Protein AF-A0A7S2FQW2-F1 (afdb_monomer_lite)

Structure (mmCIF, N/CA/C/O backbone):
data_AF-A0A7S2FQW2-F1
#
_entry.id   AF-A0A7S2FQW2-F1
#
loop_
_atom_site.group_PDB
_atom_site.id
_atom_site.type_symbol
_atom_site.label_atom_id
_atom_site.label_alt_id
_atom_site.label_comp_id
_atom_site.label_asym_id
_atom_site.label_entity_id
_atom_site.label_seq_id
_atom_site.pdbx_PDB_ins_code
_atom_site.Cartn_x
_atom_site.Cartn_y
_atom_site.Cartn_z
_atom_site.occupancy
_atom_site.B_iso_or_equiv
_atom_site.auth_seq_id
_atom_site.auth_comp_id
_atom_site.auth_asym_id
_atom_site.auth_atom_id
_atom_site.pdbx_PDB_model_num
ATOM 1 N N . LYS A 1 1 ? -14.326 -2.481 -6.748 1.00 52.94 1 LYS A N 1
ATOM 2 C CA . LYS A 1 1 ? -13.596 -3.156 -7.860 1.00 52.94 1 LYS A CA 1
ATOM 3 C C . LYS A 1 1 ? -12.130 -3.405 -7.504 1.00 52.94 1 LYS A C 1
ATOM 5 O O . LYS A 1 1 ? -11.692 -4.527 -7.684 1.00 52.94 1 LYS A O 1
ATOM 10 N N . TYR A 1 2 ? -11.427 -2.428 -6.926 1.00 55.69 2 TYR A N 1
ATOM 11 C CA . TYR A 1 2 ? -10.008 -2.541 -6.568 1.00 55.69 2 TYR A CA 1
ATOM 12 C C . TYR A 1 2 ? -9.697 -3.591 -5.479 1.00 55.69 2 TYR A C 1
ATOM 14 O O . TYR A 1 2 ? -8.864 -4.463 -5.699 1.00 55.69 2 TYR A O 1
ATOM 22 N N . PHE A 1 3 ? -10.450 -3.615 -4.370 1.00 62.81 3 PHE A N 1
ATOM 23 C CA . PHE A 1 3 ? -10.308 -4.644 -3.324 1.00 62.81 3 PHE A CA 1
ATOM 24 C C . PHE A 1 3 ? -10.448 -6.083 -3.860 1.00 62.81 3 PHE A C 1
ATOM 26 O O . PHE A 1 3 ? -9.707 -6.975 -3.463 1.00 62.81 3 PHE A O 1
ATOM 33 N N . LYS A 1 4 ? -11.343 -6.312 -4.836 1.00 66.44 4 LYS A N 1
ATOM 34 C CA . LYS A 1 4 ? -11.506 -7.627 -5.485 1.00 66.44 4 LYS A CA 1
ATOM 35 C C . LYS A 1 4 ? -10.278 -8.040 -6.302 1.00 66.44 4 LYS A C 1
ATOM 37 O O . LYS A 1 4 ? -10.052 -9.234 -6.459 1.00 66.44 4 LYS A O 1
ATOM 42 N N . SER A 1 5 ? -9.519 -7.089 -6.843 1.00 68.69 5 SER A N 1
ATOM 43 C CA . SER A 1 5 ? -8.269 -7.374 -7.555 1.00 68.69 5 SER A CA 1
ATOM 44 C C . SER A 1 5 ? -7.146 -7.695 -6.569 1.00 68.69 5 SER A C 1
ATOM 46 O O . SER A 1 5 ? -6.483 -8.715 -6.723 1.00 68.69 5 SER A O 1
ATOM 48 N N . MET A 1 6 ? -7.006 -6.892 -5.509 1.00 68.50 6 MET A N 1
ATOM 49 C CA . MET A 1 6 ? -6.007 -7.111 -4.458 1.00 68.50 6 MET A CA 1
ATOM 50 C C . MET A 1 6 ? -6.237 -8.434 -3.714 1.00 68.50 6 MET A C 1
ATOM 52 O O . MET A 1 6 ? -5.309 -9.214 -3.532 1.00 68.50 6 MET A O 1
ATOM 56 N N . SER A 1 7 ? -7.483 -8.746 -3.341 1.00 69.31 7 SER A N 1
ATOM 57 C CA . SER A 1 7 ? -7.790 -9.991 -2.627 1.00 69.31 7 SER A CA 1
ATOM 58 C C . SER A 1 7 ? -7.561 -11.232 -3.485 1.00 69.31 7 SER A C 1
ATOM 60 O O . SER A 1 7 ? -7.130 -12.260 -2.968 1.00 69.31 7 SER A O 1
ATOM 62 N N . LYS A 1 8 ? -7.799 -11.144 -4.800 1.00 75.00 8 LYS A N 1
ATOM 63 C CA . LYS A 1 8 ? -7.443 -12.212 -5.741 1.00 75.00 8 LYS A CA 1
ATOM 64 C C . LYS A 1 8 ? -5.935 -12.416 -5.800 1.00 75.00 8 LYS A C 1
ATOM 66 O O . LYS A 1 8 ? -5.503 -13.559 -5.742 1.00 75.00 8 LYS A O 1
ATOM 71 N N . LEU A 1 9 ? -5.164 -11.334 -5.882 1.00 71.94 9 LEU A N 1
ATOM 72 C CA . LEU A 1 9 ? -3.706 -11.391 -5.949 1.00 71.94 9 LEU A CA 1
ATOM 73 C C . LEU A 1 9 ? -3.126 -12.007 -4.671 1.00 71.94 9 LEU A C 1
ATOM 75 O O . LEU A 1 9 ? -2.397 -12.985 -4.744 1.00 71.94 9 LEU A O 1
ATOM 79 N N . LEU A 1 10 ? -3.543 -11.535 -3.498 1.00 73.12 10 LEU A N 1
ATOM 80 C CA . LEU A 1 10 ? -3.093 -12.082 -2.214 1.00 73.12 10 LEU A CA 1
ATOM 81 C C . LEU A 1 10 ? -3.467 -13.567 -2.040 1.00 73.12 10 LEU A C 1
ATOM 83 O O . LEU A 1 10 ? -2.677 -14.340 -1.505 1.00 73.12 10 LEU A O 1
ATOM 87 N N . ARG A 1 11 ? -4.625 -14.003 -2.561 1.00 75.50 11 ARG A N 1
ATOM 88 C CA . ARG A 1 11 ? -5.008 -15.427 -2.569 1.00 75.50 11 ARG A CA 1
ATOM 89 C C . ARG A 1 11 ? -4.085 -16.300 -3.419 1.00 75.50 11 ARG A C 1
ATOM 91 O O . ARG A 1 11 ? -3.903 -17.458 -3.060 1.00 75.50 11 ARG A O 1
ATOM 98 N N . VAL A 1 12 ? -3.512 -15.777 -4.508 1.00 74.00 12 VAL A N 1
ATOM 99 C CA . VAL A 1 12 ? -2.508 -16.511 -5.307 1.00 74.00 12 VAL A CA 1
ATOM 100 C C . VAL A 1 12 ? -1.286 -16.844 -4.450 1.00 74.00 12 VAL A C 1
ATOM 102 O O . VAL A 1 12 ? -0.733 -17.929 -4.575 1.00 74.00 12 VAL A O 1
ATOM 105 N N . PHE A 1 13 ? -0.933 -15.965 -3.512 1.00 67.75 13 PHE A N 1
ATOM 106 C CA . PHE A 1 13 ? 0.168 -16.164 -2.567 1.00 67.75 13 PHE A CA 1
ATOM 107 C C . PHE A 1 13 ? -0.233 -16.935 -1.295 1.00 67.75 13 PHE A C 1
ATOM 109 O O . PHE A 1 13 ? 0.489 -16.906 -0.304 1.00 67.75 13 PHE A O 1
ATOM 116 N N . GLY A 1 14 ? -1.396 -17.598 -1.280 1.00 68.31 14 GLY A N 1
ATOM 117 C CA . GLY A 1 14 ? -1.876 -18.358 -0.118 1.00 68.31 14 GLY A CA 1
ATOM 118 C C . GLY A 1 14 ? -2.359 -17.495 1.054 1.00 68.31 14 GLY A C 1
ATOM 119 O O . GLY A 1 14 ? -2.752 -18.024 2.093 1.00 68.31 14 GLY A O 1
ATOM 120 N N . ILE A 1 15 ? -2.392 -16.167 0.903 1.00 73.00 15 ILE A N 1
ATOM 121 C CA . ILE A 1 15 ? -2.826 -15.259 1.964 1.00 73.00 15 ILE A CA 1
ATOM 122 C C . ILE A 1 15 ? -4.353 -15.242 2.018 1.00 73.00 15 ILE A C 1
ATOM 124 O O . ILE A 1 15 ? -5.052 -14.860 1.070 1.00 73.00 15 ILE A O 1
ATOM 128 N N . ARG A 1 16 ? -4.898 -15.624 3.176 1.00 67.31 16 ARG A N 1
ATOM 129 C CA . ARG A 1 16 ? -6.334 -15.544 3.437 1.00 67.31 16 ARG A CA 1
ATOM 130 C C . ARG A 1 16 ? -6.732 -14.104 3.748 1.00 67.31 16 ARG A C 1
ATOM 132 O O . ARG A 1 16 ? -6.597 -13.640 4.873 1.00 67.31 16 ARG A O 1
ATOM 139 N N . VAL A 1 17 ? -7.287 -13.422 2.752 1.00 69.50 17 VAL A N 1
ATOM 140 C CA . VAL A 1 17 ? -7.869 -12.086 2.931 1.00 69.50 17 VAL A CA 1
ATOM 141 C C . VAL A 1 17 ? -9.298 -12.207 3.447 1.00 69.50 17 VAL A C 1
ATOM 143 O O . VAL A 1 17 ? -10.152 -12.823 2.800 1.00 69.50 17 VAL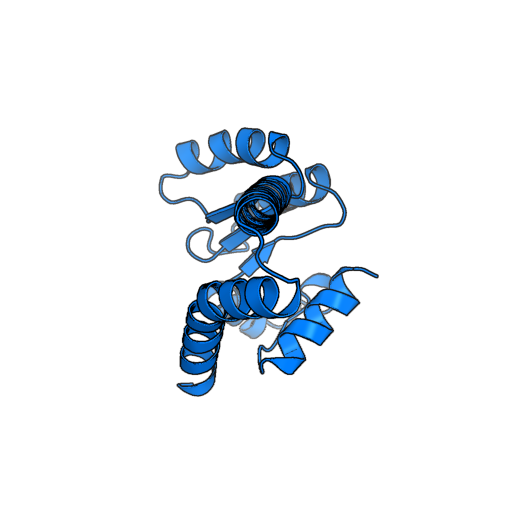 A O 1
ATOM 146 N N . LEU A 1 18 ? -9.549 -11.603 4.605 1.00 67.50 18 LEU A N 1
ATOM 147 C CA . LEU A 1 18 ? -10.878 -11.431 5.176 1.00 67.50 18 LEU A CA 1
ATOM 148 C C . LEU A 1 18 ? -11.342 -10.007 4.879 1.00 67.50 18 LEU A C 1
ATOM 150 O O . LEU A 1 18 ? -10.708 -9.043 5.296 1.00 67.50 18 LEU A O 1
ATOM 154 N N . ASP A 1 19 ? -12.434 -9.887 4.129 1.00 68.69 19 ASP A N 1
ATOM 155 C CA . ASP A 1 19 ? -13.081 -8.600 3.904 1.00 68.69 19 ASP A CA 1
ATOM 156 C C . ASP A 1 19 ? -13.961 -8.279 5.103 1.00 68.69 19 ASP A C 1
ATOM 158 O O . ASP A 1 19 ? -15.004 -8.906 5.285 1.00 68.69 19 ASP A O 1
ATOM 162 N N . VAL A 1 20 ? -13.532 -7.321 5.918 1.00 64.62 20 VAL A N 1
ATOM 163 C CA . VAL A 1 20 ? -14.258 -6.930 7.126 1.00 64.62 20 VAL A CA 1
ATOM 164 C C . VAL A 1 20 ? -15.662 -6.424 6.779 1.00 64.62 20 VAL A C 1
ATOM 166 O O . VAL A 1 20 ? -16.576 -6.674 7.549 1.00 64.62 20 VAL A O 1
ATOM 169 N N . GLU A 1 21 ? -15.889 -5.816 5.608 1.00 63.66 21 GLU A N 1
ATOM 170 C CA . GLU A 1 21 ? -17.230 -5.366 5.194 1.00 63.66 21 GLU A CA 1
ATOM 171 C C . GLU A 1 21 ? -18.178 -6.530 4.853 1.00 63.66 21 GLU A C 1
ATOM 173 O O . GLU A 1 21 ? -19.396 -6.360 4.883 1.00 63.66 21 GLU A O 1
ATOM 178 N N . ALA A 1 22 ? -17.635 -7.714 4.551 1.00 55.91 22 ALA A N 1
ATOM 179 C CA . ALA A 1 22 ? -18.397 -8.898 4.153 1.00 55.91 22 ALA A CA 1
ATOM 180 C C . ALA A 1 22 ? -18.552 -9.949 5.269 1.00 55.91 22 ALA A C 1
ATOM 182 O O . ALA A 1 22 ? -19.194 -10.978 5.043 1.00 55.91 22 ALA A O 1
ATOM 183 N N . VAL A 1 23 ? -17.951 -9.743 6.447 1.00 55.59 23 VAL A N 1
ATOM 184 C CA . VAL A 1 23 ? -18.089 -10.669 7.583 1.00 55.59 23 VAL A CA 1
ATOM 185 C C . VAL A 1 23 ? -19.264 -10.242 8.460 1.00 55.59 23 VAL A C 1
ATOM 187 O O . VAL A 1 23 ? -19.272 -9.144 9.004 1.00 55.59 23 VAL A O 1
ATOM 190 N N . ASP A 1 24 ? -20.238 -11.135 8.661 1.00 48.47 24 ASP A N 1
ATOM 191 C CA . ASP A 1 24 ? -21.304 -10.941 9.649 1.00 48.47 24 ASP A CA 1
ATOM 192 C C . ASP A 1 24 ? -20.714 -10.846 11.069 1.00 48.47 24 ASP A C 1
ATOM 194 O O . ASP A 1 24 ? -20.321 -11.841 11.683 1.00 48.47 24 ASP A O 1
ATOM 198 N N . PHE A 1 25 ? -20.693 -9.627 11.610 1.00 47.91 25 PHE A N 1
ATOM 199 C CA . PHE A 1 25 ? -20.092 -9.235 12.894 1.00 47.91 25 PHE A CA 1
ATOM 200 C C . PHE A 1 25 ? -20.760 -9.822 14.151 1.00 47.91 25 PHE A C 1
ATOM 202 O O . PHE A 1 25 ? -20.389 -9.479 15.269 1.00 47.91 25 PHE A O 1
ATOM 209 N N . ARG A 1 26 ? -21.757 -10.700 14.003 1.00 46.00 26 ARG A N 1
ATOM 210 C CA . ARG A 1 26 ? -22.545 -11.248 15.123 1.00 46.00 26 ARG A CA 1
ATOM 211 C C . ARG A 1 26 ? -21.889 -12.426 15.852 1.00 46.00 26 ARG A C 1
ATOM 213 O O . ARG A 1 26 ? -22.497 -12.977 16.761 1.00 46.00 26 ARG A O 1
ATOM 220 N N . LYS A 1 27 ? -20.682 -12.849 15.465 1.00 45.59 27 LYS A N 1
ATOM 221 C CA . LYS A 1 27 ? -19.951 -13.920 16.161 1.00 45.59 27 LYS A CA 1
ATOM 222 C C . LYS A 1 27 ? -18.835 -13.313 17.007 1.00 45.59 27 LYS A C 1
ATOM 224 O O . LYS A 1 27 ? -17.858 -12.825 16.455 1.00 45.59 27 LYS A O 1
ATOM 229 N N . GLU A 1 28 ? -18.951 -13.404 18.328 1.00 40.12 28 GLU A N 1
ATOM 230 C CA . GLU A 1 28 ? -17.946 -12.941 19.306 1.00 40.12 28 GLU A CA 1
ATOM 231 C C . GLU A 1 28 ? -16.541 -13.522 19.033 1.00 40.12 28 GLU A C 1
ATOM 233 O O . GLU A 1 28 ? -15.540 -12.821 19.156 1.00 40.12 28 GLU A O 1
ATOM 238 N N . ALA A 1 29 ? -16.457 -14.746 18.496 1.00 44.09 29 ALA A N 1
ATOM 239 C CA . ALA A 1 29 ? -15.204 -15.368 18.051 1.00 44.09 29 ALA A CA 1
ATOM 240 C C . ALA A 1 29 ? -14.504 -14.636 16.879 1.00 44.09 29 ALA A C 1
ATOM 242 O O . ALA A 1 29 ? -13.294 -14.783 16.687 1.00 44.09 29 ALA A O 1
ATOM 243 N N . ALA A 1 30 ? -15.236 -13.849 16.080 1.00 49.22 30 ALA A N 1
ATOM 244 C CA . ALA A 1 30 ? -14.673 -13.066 14.979 1.00 49.22 30 ALA A CA 1
ATOM 245 C C . ALA A 1 30 ? -13.944 -11.806 15.477 1.00 49.22 30 ALA A C 1
ATOM 247 O O . ALA A 1 30 ? -12.946 -11.423 14.868 1.00 49.22 30 ALA A O 1
ATOM 248 N N . LEU A 1 31 ? -14.379 -11.212 16.597 1.00 47.56 31 LEU A N 1
ATOM 249 C CA . LEU A 1 31 ? -13.714 -10.057 17.216 1.00 47.56 31 LEU A CA 1
ATOM 250 C C . LEU A 1 31 ? -12.372 -10.439 17.861 1.00 47.56 31 LEU A C 1
ATOM 252 O O . LEU A 1 31 ? -11.373 -9.746 17.667 1.00 47.56 31 LEU A O 1
ATOM 256 N N . GLU A 1 32 ? -12.313 -11.571 18.566 1.00 47.84 32 GLU A N 1
ATOM 257 C CA . GLU A 1 32 ? -11.051 -12.071 19.140 1.00 47.84 32 GLU A CA 1
ATOM 258 C C . GLU A 1 32 ? -10.052 -12.501 18.055 1.00 47.84 32 GLU A C 1
ATOM 260 O O . GLU A 1 32 ? -8.839 -12.321 18.192 1.00 47.84 32 GLU A O 1
ATOM 265 N N . SER A 1 33 ? -10.566 -13.040 16.945 1.00 52.19 33 SER A N 1
ATOM 266 C CA . SER A 1 33 ? -9.758 -13.384 15.773 1.00 52.19 33 SER A CA 1
ATOM 267 C C . SER A 1 33 ? -9.245 -12.136 15.051 1.00 52.19 33 SER A C 1
ATOM 269 O O . SER A 1 33 ? -8.107 -12.143 14.586 1.00 52.19 33 SER A O 1
ATOM 271 N N . GLN A 1 34 ? -10.040 -11.059 14.991 1.00 52.94 34 GLN A N 1
ATOM 272 C CA . GLN A 1 34 ? -9.619 -9.774 14.427 1.00 52.94 34 GLN A CA 1
ATOM 273 C C . GLN A 1 34 ? -8.421 -9.217 15.195 1.00 52.94 34 GLN A C 1
ATOM 275 O O . GLN A 1 34 ? -7.369 -9.049 14.597 1.00 52.94 34 GLN A O 1
ATOM 280 N N . GLN A 1 35 ? -8.489 -9.070 16.522 1.00 56.09 35 GLN A N 1
ATOM 281 C CA . GLN A 1 35 ? -7.382 -8.508 17.321 1.00 56.09 35 GLN A CA 1
ATOM 282 C C . GLN A 1 35 ? -6.043 -9.268 17.208 1.00 56.09 35 GLN A C 1
ATOM 284 O O . GLN A 1 35 ? -4.974 -8.725 17.508 1.00 56.09 35 GLN A O 1
ATOM 289 N N . ARG A 1 36 ? -6.066 -10.535 16.781 1.00 63.22 36 ARG A N 1
ATOM 290 C CA . ARG A 1 36 ? -4.857 -11.355 16.621 1.00 63.22 36 ARG A CA 1
ATOM 291 C C . ARG A 1 36 ? -4.232 -11.273 15.230 1.00 63.22 36 ARG A C 1
ATOM 293 O O . ARG A 1 36 ? -3.056 -11.620 15.105 1.00 63.22 36 ARG A O 1
ATOM 300 N N . LEU A 1 37 ? -4.972 -10.837 14.214 1.00 68.94 37 LEU A N 1
ATOM 301 C CA . LEU A 1 37 ? -4.505 -10.825 12.830 1.00 68.94 37 LEU A CA 1
ATOM 302 C C . LEU A 1 37 ? -3.882 -9.473 12.443 1.00 68.94 37 LEU A C 1
ATOM 304 O O . LEU A 1 37 ? -4.269 -8.437 12.985 1.00 68.94 37 LEU A O 1
ATOM 308 N N . PRO A 1 38 ? -2.914 -9.460 11.507 1.00 75.25 38 PRO A N 1
ATOM 309 C CA . PRO A 1 38 ? -2.465 -8.224 10.881 1.00 75.25 38 PRO A CA 1
ATOM 310 C C . PRO A 1 38 ? -3.620 -7.586 10.103 1.00 75.25 38 PRO A C 1
ATOM 312 O O . PRO A 1 38 ? -4.318 -8.276 9.355 1.00 75.25 38 PRO A O 1
ATOM 315 N N . HIS A 1 39 ? -3.808 -6.279 10.257 1.00 79.44 39 HIS A N 1
ATOM 316 C CA . HIS A 1 39 ? -4.852 -5.524 9.570 1.00 79.44 39 HIS A CA 1
ATOM 317 C C . HIS A 1 39 ? -4.245 -4.661 8.477 1.00 79.44 39 HIS A C 1
ATOM 319 O O . HIS A 1 39 ? -3.286 -3.938 8.722 1.00 79.44 39 HIS A O 1
ATOM 325 N N . LEU A 1 40 ? -4.848 -4.689 7.292 1.00 83.25 40 LEU A N 1
ATOM 326 C CA . LEU A 1 40 ? -4.556 -3.741 6.225 1.00 83.25 40 LEU A CA 1
ATOM 327 C C . LEU A 1 40 ? -5.764 -2.823 6.042 1.00 83.25 40 LEU A C 1
ATOM 329 O O . LEU A 1 40 ? -6.850 -3.294 5.705 1.00 83.25 40 LEU A O 1
ATOM 333 N N . VAL A 1 41 ? -5.575 -1.522 6.249 1.00 84.38 41 VAL A N 1
ATOM 334 C CA . VAL A 1 41 ? -6.601 -0.505 5.997 1.00 84.38 41 VAL A CA 1
ATOM 335 C C . VAL A 1 41 ? -6.295 0.160 4.664 1.00 84.38 41 VAL A C 1
ATOM 337 O O . VAL A 1 41 ? -5.278 0.836 4.513 1.00 84.38 41 VAL A O 1
ATOM 340 N N . TYR A 1 42 ? -7.176 -0.051 3.688 1.00 85.75 42 TYR A N 1
ATOM 341 C CA . TYR A 1 42 ? -7.035 0.521 2.356 1.00 85.75 42 TYR A CA 1
ATOM 342 C C . TYR A 1 42 ? -8.397 0.725 1.690 1.00 85.75 42 TYR A C 1
ATOM 344 O O . TYR A 1 42 ? -9.140 -0.233 1.464 1.00 85.75 42 TYR A O 1
ATOM 352 N N . HIS A 1 43 ? -8.704 1.975 1.358 1.00 83.75 43 HIS A N 1
ATOM 353 C CA . HIS A 1 43 ? -9.931 2.390 0.686 1.00 83.75 43 HIS A CA 1
ATOM 354 C C . HIS A 1 43 ? -9.642 3.053 -0.661 1.00 83.75 43 HIS A C 1
ATOM 356 O O . HIS A 1 43 ? -8.502 3.145 -1.106 1.00 83.75 43 HIS A O 1
ATOM 362 N N . ARG A 1 44 ? -10.707 3.472 -1.356 1.00 80.94 44 ARG A N 1
ATOM 363 C CA . ARG A 1 44 ? -10.611 3.998 -2.721 1.00 80.94 44 ARG A CA 1
ATOM 364 C C . ARG A 1 44 ? -9.840 5.312 -2.782 1.00 80.94 44 ARG A C 1
ATOM 366 O O . ARG A 1 44 ? -9.261 5.618 -3.820 1.00 80.94 44 ARG A O 1
ATOM 373 N N . THR A 1 45 ? -9.912 6.113 -1.727 1.00 86.06 45 THR A N 1
ATOM 374 C CA . THR A 1 45 ? -9.229 7.400 -1.652 1.00 86.06 45 THR A CA 1
ATOM 375 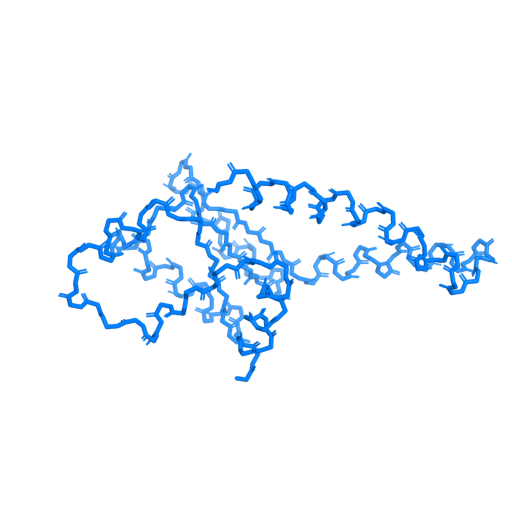C C . THR A 1 45 ? -8.423 7.490 -0.367 1.00 86.06 45 THR A C 1
ATOM 377 O O . THR A 1 45 ? -8.800 6.917 0.655 1.00 86.06 45 THR A O 1
ATOM 380 N N . THR A 1 46 ? -7.340 8.265 -0.403 1.00 86.94 46 THR A N 1
ATOM 381 C CA . THR A 1 46 ? -6.531 8.564 0.784 1.00 86.94 46 THR A CA 1
ATOM 382 C C . THR A 1 46 ? -7.391 9.099 1.931 1.00 86.94 46 THR A C 1
ATOM 384 O O . THR A 1 46 ? -7.276 8.613 3.051 1.00 86.94 46 THR A O 1
ATOM 387 N N . ALA A 1 47 ? -8.317 10.022 1.647 1.00 87.81 47 ALA A N 1
ATOM 388 C CA . ALA A 1 47 ? -9.212 10.591 2.654 1.00 87.81 47 ALA A CA 1
ATOM 389 C C . ALA A 1 47 ? -10.130 9.537 3.300 1.00 87.81 47 ALA A C 1
ATOM 391 O O . ALA A 1 47 ? -10.300 9.529 4.517 1.00 87.81 47 ALA A O 1
ATOM 392 N N . GLU A 1 48 ? -10.699 8.618 2.511 1.00 86.44 48 GLU A N 1
ATOM 393 C CA . GLU A 1 48 ? -11.494 7.504 3.046 1.00 86.44 48 GLU A CA 1
ATOM 394 C C . GLU A 1 48 ? -10.654 6.590 3.940 1.00 86.44 48 GLU A C 1
ATOM 396 O O . GLU A 1 48 ? -11.103 6.221 5.025 1.00 86.44 48 GLU A O 1
ATOM 401 N N . THR A 1 49 ? -9.430 6.254 3.519 1.00 87.62 49 THR A N 1
ATOM 402 C CA . THR A 1 49 ? -8.519 5.413 4.307 1.00 87.62 49 THR A CA 1
ATOM 403 C C . THR A 1 49 ? -8.196 6.055 5.654 1.00 87.62 49 THR A C 1
ATOM 405 O O . THR A 1 49 ? -8.306 5.402 6.694 1.00 87.62 49 THR A O 1
ATOM 408 N N . VAL A 1 50 ? -7.839 7.341 5.643 1.00 88.31 50 VAL A N 1
ATOM 409 C CA . VAL A 1 50 ? -7.510 8.112 6.847 1.00 88.31 50 VAL A CA 1
ATOM 410 C C . VAL A 1 50 ? -8.713 8.164 7.790 1.00 88.31 50 VAL A C 1
ATOM 412 O O . VAL A 1 50 ? -8.611 7.765 8.951 1.00 88.31 50 VAL A O 1
ATOM 415 N N . ASN A 1 51 ? -9.889 8.546 7.284 1.00 87.69 51 ASN A N 1
ATOM 416 C CA . ASN A 1 51 ? -11.122 8.600 8.075 1.00 87.69 51 ASN A CA 1
ATOM 417 C C . ASN A 1 51 ? -11.508 7.235 8.657 1.00 87.69 51 ASN A C 1
ATOM 419 O O . ASN A 1 51 ? -11.977 7.143 9.800 1.00 87.69 51 ASN A O 1
ATOM 423 N N . ARG A 1 52 ? -11.296 6.153 7.898 1.00 86.25 52 ARG A N 1
ATOM 424 C CA . ARG A 1 52 ? -11.562 4.803 8.391 1.00 86.25 52 ARG A CA 1
ATOM 425 C C . ARG A 1 52 ? -10.659 4.469 9.565 1.00 86.25 52 ARG A C 1
ATOM 427 O O . ARG A 1 52 ? -11.157 3.974 10.574 1.00 86.25 52 ARG A O 1
ATOM 434 N N . LEU A 1 53 ? -9.366 4.757 9.454 1.00 86.62 53 LEU A N 1
ATOM 435 C CA . LEU A 1 53 ? -8.425 4.510 10.536 1.00 86.62 53 LEU A CA 1
ATOM 436 C C . LEU A 1 53 ? -8.787 5.305 11.795 1.00 86.62 53 LEU A C 1
ATOM 438 O O . LEU A 1 53 ? -8.804 4.726 12.880 1.00 86.62 53 LEU A O 1
ATOM 442 N N . TYR A 1 54 ? -9.144 6.587 11.661 1.00 85.62 54 TYR A N 1
ATOM 443 C CA . TYR A 1 54 ? -9.650 7.393 12.780 1.00 85.62 54 TYR A CA 1
ATOM 444 C C . TYR A 1 54 ? -10.834 6.717 13.474 1.00 85.62 54 TYR A C 1
ATOM 446 O O . TYR A 1 54 ? -10.835 6.562 14.694 1.00 85.62 54 TYR A O 1
ATOM 454 N N . THR A 1 55 ? -11.812 6.259 12.694 1.00 84.31 55 THR A N 1
ATOM 455 C CA . THR A 1 55 ? -13.001 5.576 13.220 1.00 84.31 55 THR A CA 1
ATOM 456 C C . THR A 1 55 ? -12.638 4.282 13.954 1.00 84.31 55 THR A C 1
ATOM 458 O O . THR A 1 55 ? -13.130 4.032 15.053 1.00 84.31 55 THR A O 1
ATOM 461 N N . LEU A 1 56 ? -11.757 3.464 13.370 1.00 80.88 56 LEU A N 1
ATOM 462 C CA . LEU A 1 56 ? -11.326 2.187 13.947 1.00 80.88 56 LEU A CA 1
ATOM 463 C C . LEU A 1 56 ? -10.506 2.371 15.231 1.00 80.88 56 LEU A C 1
ATOM 465 O O . LEU A 1 56 ? -10.678 1.605 16.180 1.00 80.88 56 LEU A O 1
ATOM 469 N N . SER A 1 57 ? -9.658 3.402 15.265 1.00 80.75 57 SER A N 1
ATOM 470 C CA . SER A 1 57 ? -8.868 3.788 16.435 1.00 80.75 57 SER A CA 1
ATOM 471 C C . SER A 1 57 ? -9.768 4.231 17.594 1.00 80.75 57 SER A C 1
ATOM 473 O O . SER A 1 57 ? -9.684 3.679 18.691 1.00 80.75 57 SER A O 1
ATOM 475 N N . GLN A 1 58 ? -10.711 5.146 17.334 1.00 80.50 58 GLN A N 1
ATOM 476 C CA . GLN A 1 58 ? -11.673 5.638 18.332 1.00 80.50 58 GLN A CA 1
ATOM 477 C C . GLN A 1 58 ? -12.551 4.512 18.895 1.00 80.50 58 GLN A C 1
ATOM 479 O O . GLN A 1 58 ? -12.783 4.439 20.101 1.00 80.50 58 GLN A O 1
ATOM 484 N N . ALA A 1 59 ? -13.003 3.598 18.032 1.00 77.56 59 ALA A N 1
ATOM 485 C CA . ALA A 1 59 ? -13.820 2.455 18.430 1.00 77.56 59 ALA A CA 1
ATOM 486 C C . ALA A 1 59 ? -13.031 1.346 19.152 1.00 77.56 59 ALA A C 1
ATOM 488 O O . ALA A 1 59 ? -13.642 0.380 19.605 1.00 77.56 59 ALA A O 1
ATOM 489 N N . LYS A 1 60 ? -11.691 1.441 19.232 1.00 73.31 60 LYS A N 1
ATOM 490 C CA . LYS A 1 60 ? -10.790 0.381 19.733 1.00 73.31 60 LYS A CA 1
ATOM 491 C C . LYS A 1 60 ? -11.068 -0.992 19.102 1.00 73.31 60 LYS A C 1
ATOM 493 O O . LYS A 1 60 ? -10.890 -2.032 19.733 1.00 73.31 60 LYS A O 1
ATOM 498 N N . ALA A 1 61 ? -11.521 -0.988 17.849 1.00 70.38 61 ALA A N 1
ATOM 499 C CA . ALA A 1 61 ? -11.944 -2.194 17.141 1.00 70.38 61 ALA A CA 1
ATOM 500 C C . ALA A 1 61 ? -10.757 -2.995 16.581 1.00 70.38 61 ALA A C 1
ATOM 502 O O . ALA A 1 61 ? -10.904 -4.172 16.265 1.00 70.38 61 ALA A O 1
ATOM 503 N N . VAL A 1 62 ? -9.586 -2.362 16.455 1.00 74.56 62 VAL A N 1
ATOM 504 C CA . VAL A 1 62 ? -8.371 -2.957 15.885 1.00 74.56 62 VAL A CA 1
ATOM 505 C C . VAL A 1 62 ? -7.161 -2.691 16.776 1.00 74.56 62 VAL A C 1
ATOM 507 O O . VAL A 1 62 ? -7.063 -1.649 17.425 1.00 74.56 62 VAL A O 1
ATOM 510 N N . ASP A 1 63 ? -6.219 -3.631 16.776 1.00 76.62 63 ASP A N 1
ATOM 511 C CA . ASP A 1 63 ? -4.899 -3.434 17.372 1.00 76.62 63 ASP A CA 1
ATOM 512 C C . ASP A 1 63 ? -4.041 -2.587 16.421 1.00 76.62 63 ASP A C 1
ATOM 514 O O . ASP A 1 63 ? -3.601 -3.055 15.364 1.00 76.62 63 ASP A O 1
ATOM 518 N N . LEU A 1 64 ? -3.808 -1.325 16.790 1.00 79.25 64 LEU A N 1
ATOM 519 C CA . LEU A 1 64 ? -3.031 -0.385 15.979 1.00 79.25 64 LEU A CA 1
ATOM 520 C C . LEU A 1 64 ? -1.593 -0.860 15.762 1.00 79.25 64 LEU A C 1
ATOM 522 O O . LEU A 1 64 ? -1.036 -0.600 14.705 1.00 79.25 64 LEU A O 1
ATOM 526 N N . THR A 1 65 ? -1.006 -1.615 16.695 1.00 81.12 65 THR A N 1
ATOM 527 C CA . THR A 1 65 ? 0.379 -2.104 16.560 1.00 81.12 65 THR A CA 1
ATOM 528 C C . THR A 1 65 ? 0.537 -3.167 15.473 1.00 81.12 65 THR A C 1
ATOM 530 O O . THR A 1 65 ? 1.642 -3.422 15.005 1.00 81.12 65 THR A O 1
ATOM 533 N N . LYS A 1 66 ? -0.577 -3.769 15.049 1.00 78.56 66 LYS A N 1
ATOM 534 C CA . LYS A 1 66 ? -0.652 -4.772 13.980 1.00 78.56 66 LYS A CA 1
ATOM 535 C C . LYS A 1 66 ? -1.416 -4.256 12.769 1.00 78.56 66 LYS A C 1
ATOM 537 O O . LYS A 1 66 ? -1.899 -5.048 11.962 1.00 78.56 66 LYS A O 1
ATOM 542 N N . THR A 1 67 ? -1.588 -2.944 12.675 1.00 82.75 67 THR A N 1
ATOM 543 C CA . THR A 1 67 ? -2.299 -2.313 11.574 1.00 82.75 67 THR A CA 1
ATOM 544 C C . THR A 1 67 ? -1.292 -1.681 10.625 1.00 82.75 67 THR A C 1
ATOM 546 O O . THR A 1 67 ? -0.394 -0.962 11.048 1.00 82.75 67 THR A O 1
ATOM 549 N N . CYS A 1 68 ? -1.461 -1.952 9.339 1.00 86.56 68 CYS A N 1
ATOM 550 C CA . CYS A 1 68 ? -0.788 -1.292 8.238 1.00 86.56 68 CYS A CA 1
ATOM 551 C C . CYS A 1 68 ? -1.834 -0.504 7.445 1.00 86.56 68 CYS A C 1
ATOM 553 O O . CYS A 1 68 ? -2.946 -0.980 7.201 1.00 86.56 68 CYS A O 1
ATOM 555 N N . VAL A 1 69 ? -1.494 0.715 7.059 1.00 87.56 69 VAL A N 1
ATOM 556 C CA . VAL A 1 69 ? -2.385 1.649 6.382 1.00 87.56 69 VAL A CA 1
ATOM 557 C C . VAL A 1 69 ? -1.760 2.015 5.054 1.00 87.56 69 VAL A C 1
ATOM 559 O O . VAL A 1 69 ? -0.659 2.555 5.005 1.00 87.56 69 VAL A O 1
ATOM 562 N N . LEU A 1 70 ? -2.467 1.718 3.971 1.00 88.38 70 LEU A N 1
ATOM 563 C CA . LEU A 1 70 ? -2.004 2.021 2.626 1.00 88.38 70 LEU A CA 1
ATOM 564 C C . LEU A 1 70 ? -2.664 3.317 2.153 1.00 88.38 70 LEU A C 1
ATOM 566 O O . LEU A 1 70 ? -3.887 3.421 2.106 1.00 88.38 70 LEU A O 1
ATOM 570 N N . VAL A 1 71 ? -1.869 4.319 1.805 1.00 89.31 71 VAL A N 1
ATOM 571 C CA . VAL A 1 71 ? -2.352 5.600 1.278 1.00 89.31 71 VAL A CA 1
ATOM 572 C C . VAL A 1 71 ? -1.773 5.848 -0.102 1.00 89.31 71 VAL A C 1
ATOM 574 O O . VAL A 1 71 ? -0.636 5.477 -0.385 1.00 89.31 71 VAL A O 1
ATOM 577 N N . ASP A 1 72 ? -2.550 6.494 -0.968 1.00 87.75 72 ASP A N 1
ATOM 578 C CA . ASP A 1 72 ? -2.114 6.737 -2.344 1.00 87.75 72 ASP A CA 1
ATOM 579 C C . ASP A 1 72 ? -1.340 8.045 -2.516 1.00 87.75 72 ASP A C 1
ATOM 581 O O . ASP A 1 72 ? -0.680 8.250 -3.529 1.00 87.75 72 ASP A O 1
ATOM 585 N N . GLN A 1 73 ? -1.416 8.945 -1.534 1.00 89.62 73 GLN A N 1
ATOM 586 C CA . GLN A 1 73 ? -0.838 10.284 -1.615 1.00 89.62 73 GLN A CA 1
ATOM 587 C C . GLN A 1 73 ? -0.039 10.613 -0.360 1.00 89.62 73 GLN A C 1
ATOM 589 O O . GLN A 1 73 ? -0.429 10.229 0.745 1.00 89.62 73 GLN A O 1
ATOM 594 N N . GLU A 1 74 ? 1.016 11.408 -0.534 1.00 89.00 74 GLU A N 1
ATOM 595 C CA . GLU A 1 74 ? 1.877 11.885 0.552 1.00 89.00 74 GLU A CA 1
ATOM 596 C C . GLU A 1 74 ? 1.094 12.667 1.616 1.00 89.00 74 GLU A C 1
ATOM 598 O O . GLU A 1 74 ? 1.356 12.511 2.806 1.00 89.00 74 GLU A O 1
ATOM 603 N N . GLN A 1 75 ? 0.054 13.411 1.216 1.00 87.62 75 GLN A N 1
ATOM 604 C CA . GLN A 1 75 ? -0.845 14.096 2.151 1.00 87.62 75 GLN A CA 1
ATOM 605 C C . GLN A 1 75 ? -1.405 13.145 3.221 1.00 87.62 75 GLN A C 1
ATOM 607 O O . GLN A 1 75 ? -1.439 13.494 4.395 1.00 87.62 75 GLN A O 1
ATOM 612 N N . GLY A 1 76 ? -1.751 11.909 2.845 1.00 85.31 76 GLY A N 1
ATOM 613 C CA . GLY A 1 76 ? -2.240 10.913 3.799 1.00 85.31 76 GLY A CA 1
ATOM 614 C C . GLY A 1 76 ? -1.194 10.498 4.827 1.00 85.31 76 GLY A C 1
ATOM 615 O O . GLY A 1 76 ? -1.542 10.197 5.961 1.00 85.31 76 GLY A O 1
ATOM 616 N N . VAL A 1 77 ? 0.091 10.508 4.464 1.00 86.94 77 VAL A N 1
ATOM 617 C CA . VAL A 1 77 ? 1.182 10.246 5.411 1.00 86.94 77 VAL A CA 1
ATOM 618 C C . VAL A 1 77 ? 1.266 11.373 6.434 1.00 86.94 77 VAL A C 1
ATOM 620 O O . VAL A 1 77 ? 1.375 11.100 7.627 1.00 86.94 77 VAL A O 1
ATOM 623 N N . PHE A 1 78 ? 1.170 12.629 5.987 1.00 88.19 78 PHE A N 1
ATOM 624 C CA . PHE A 1 78 ? 1.171 13.791 6.878 1.00 88.19 78 PHE A CA 1
ATOM 625 C C . PHE A 1 78 ? -0.026 13.792 7.831 1.00 88.19 78 PHE A C 1
ATOM 627 O O . PHE A 1 78 ? 0.160 13.983 9.033 1.00 88.19 78 PHE A O 1
ATOM 634 N N . ASP A 1 79 ? -1.225 13.513 7.319 1.00 87.19 79 ASP A N 1
ATOM 635 C CA . ASP A 1 79 ? -2.4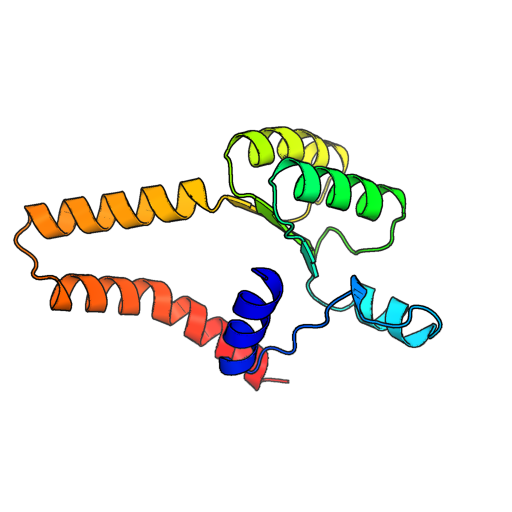48 13.456 8.124 1.00 87.19 79 ASP A CA 1
ATOM 636 C C . ASP A 1 79 ? -2.341 12.371 9.215 1.00 87.19 79 ASP A C 1
ATOM 638 O O . ASP A 1 79 ? -2.708 12.579 10.373 1.00 87.19 79 ASP A O 1
ATOM 642 N N . LEU A 1 80 ? -1.754 11.219 8.874 1.00 86.56 80 LEU A N 1
ATOM 643 C CA . LEU A 1 80 ? -1.567 10.091 9.790 1.00 86.56 80 LEU A CA 1
ATOM 644 C C . LEU A 1 80 ? -0.368 10.245 10.736 1.00 86.56 80 LEU A C 1
ATOM 646 O O . LEU A 1 80 ? -0.344 9.616 11.797 1.00 86.56 80 LEU A O 1
ATOM 650 N N . ALA A 1 81 ? 0.609 11.090 10.402 1.00 84.00 81 ALA A N 1
ATOM 651 C CA . ALA A 1 81 ? 1.767 11.358 11.254 1.00 84.00 81 ALA A CA 1
ATOM 652 C C . ALA A 1 81 ? 1.377 12.026 12.584 1.00 84.00 81 ALA A C 1
ATOM 654 O O . ALA A 1 81 ? 2.058 11.834 13.593 1.00 84.00 81 ALA A O 1
ATOM 655 N N . GLY A 1 82 ? 0.278 12.789 12.607 1.00 77.44 82 GLY A N 1
ATOM 656 C CA . GLY A 1 82 ? -0.299 13.302 13.854 1.00 77.44 82 GLY A CA 1
ATOM 657 C C . GLY A 1 82 ? -0.806 12.167 14.748 1.00 77.44 82 GLY A C 1
ATOM 658 O O . GLY A 1 82 ? -0.445 12.076 15.918 1.00 77.44 82 GLY A O 1
ATOM 659 N N . MET A 1 83 ? -1.546 11.220 14.167 1.00 76.56 83 MET A N 1
ATOM 660 C CA . MET A 1 83 ? -2.132 10.096 14.906 1.00 76.56 83 MET A CA 1
ATOM 661 C C . MET A 1 83 ? -1.100 9.135 15.507 1.00 76.56 83 MET A C 1
ATOM 663 O O . MET A 1 83 ? -1.350 8.554 16.565 1.00 76.56 83 MET A O 1
ATOM 667 N N . THR A 1 84 ? 0.030 8.903 14.835 1.00 71.75 84 THR A N 1
ATOM 668 C CA . THR A 1 84 ? 1.079 8.001 15.340 1.00 71.75 84 THR A CA 1
ATOM 669 C C . THR A 1 84 ? 1.835 8.609 16.520 1.00 71.75 84 THR A C 1
ATOM 671 O O . THR A 1 84 ? 2.168 7.881 17.457 1.00 71.75 84 THR A O 1
ATOM 674 N N . LYS A 1 85 ? 2.046 9.933 16.520 1.00 65.12 85 LYS A N 1
ATOM 675 C CA . LYS A 1 85 ? 2.665 10.664 17.638 1.00 65.12 85 LYS A CA 1
ATOM 676 C C . LYS A 1 85 ? 1.793 10.653 18.890 1.00 65.12 85 LYS A C 1
ATOM 678 O O . LYS A 1 85 ? 2.312 10.412 19.976 1.00 65.12 85 LYS A O 1
ATOM 683 N N . ASP A 1 86 ? 0.486 10.837 18.730 1.00 59.88 86 ASP A N 1
ATOM 684 C CA . ASP A 1 86 ? -0.445 10.931 19.861 1.00 59.88 86 ASP A CA 1
ATOM 685 C C . ASP A 1 86 ? -0.682 9.583 20.568 1.00 59.88 86 ASP A C 1
ATOM 687 O O . ASP A 1 86 ? -0.995 9.550 21.755 1.00 59.88 86 ASP A O 1
ATOM 691 N N . ASN A 1 87 ? -0.499 8.456 19.866 1.00 58.69 87 ASN A N 1
ATOM 692 C CA . ASN A 1 87 ? -0.843 7.120 20.374 1.00 58.69 87 ASN A CA 1
ATOM 693 C C . ASN A 1 87 ? 0.360 6.264 20.824 1.00 58.69 87 ASN A C 1
ATOM 695 O O . ASN A 1 87 ? 0.174 5.120 21.238 1.00 58.69 87 ASN A O 1
ATOM 699 N N . GLY A 1 88 ? 1.593 6.783 20.760 1.00 53.94 88 GLY A N 1
ATOM 700 C CA . GLY A 1 88 ? 2.794 6.201 21.389 1.00 53.94 88 GLY A CA 1
ATOM 701 C C . GLY A 1 88 ? 3.329 4.875 20.817 1.00 53.94 88 GLY A C 1
ATOM 702 O O . GLY A 1 88 ? 4.508 4.579 20.997 1.00 53.94 88 GLY A O 1
ATOM 703 N N . ARG A 1 89 ? 2.517 4.087 20.104 1.00 61.28 89 ARG A N 1
ATOM 704 C CA . ARG A 1 89 ? 2.903 2.947 19.250 1.00 61.28 89 ARG A CA 1
ATOM 705 C C . ARG A 1 89 ? 1.882 2.836 18.121 1.00 61.28 89 ARG A C 1
ATOM 707 O O . ARG A 1 89 ? 0.836 2.211 18.272 1.00 61.28 89 ARG A O 1
ATOM 714 N N . GLY A 1 90 ? 2.151 3.542 17.031 1.00 71.81 90 GLY A N 1
ATOM 715 C CA . GLY A 1 90 ? 1.222 3.680 15.919 1.00 71.81 90 GLY A CA 1
ATOM 716 C C . GLY A 1 90 ? 1.482 2.661 14.819 1.00 71.81 90 GLY A C 1
ATOM 717 O O . GLY A 1 90 ? 2.628 2.324 14.542 1.00 71.81 90 GLY A O 1
ATOM 718 N N . PHE A 1 91 ? 0.390 2.198 14.227 1.00 82.50 91 PHE A N 1
ATOM 719 C CA . PHE A 1 91 ? 0.291 1.517 12.938 1.00 82.50 91 PHE A CA 1
ATOM 720 C C . PHE A 1 91 ? 1.336 1.963 11.902 1.00 82.50 91 PHE A C 1
ATOM 722 O O . PHE A 1 91 ? 1.800 3.104 11.891 1.00 82.50 91 PHE A O 1
ATOM 729 N N . GLU A 1 92 ? 1.661 1.064 10.981 1.00 86.50 92 GLU A N 1
ATOM 730 C CA . GLU A 1 92 ? 2.558 1.355 9.867 1.00 86.50 92 GLU A CA 1
ATOM 731 C C . GLU A 1 92 ? 1.799 2.061 8.737 1.00 86.50 92 GLU A C 1
ATOM 733 O O . GLU A 1 92 ? 0.640 1.741 8.470 1.00 86.50 92 GLU A O 1
ATOM 738 N N . VAL A 1 93 ? 2.439 3.017 8.061 1.00 87.50 93 VAL A N 1
ATOM 739 C CA . VAL A 1 93 ? 1.857 3.720 6.910 1.00 87.50 93 VAL A CA 1
ATOM 740 C C . VAL A 1 93 ? 2.726 3.489 5.685 1.00 87.50 93 VAL A C 1
ATOM 742 O O . VAL A 1 93 ? 3.906 3.830 5.684 1.00 87.50 93 VAL A O 1
ATOM 745 N N . ILE A 1 94 ? 2.123 2.967 4.621 1.00 88.19 94 ILE A N 1
ATOM 746 C CA . ILE A 1 94 ? 2.760 2.790 3.318 1.00 88.19 94 ILE A CA 1
ATOM 747 C C . ILE A 1 94 ? 2.127 3.774 2.336 1.00 88.19 94 ILE A C 1
ATOM 749 O O . ILE A 1 94 ? 0.910 3.798 2.165 1.00 88.19 94 ILE A O 1
ATOM 753 N N . CYS A 1 95 ? 2.957 4.571 1.665 1.00 88.25 95 CYS A N 1
ATOM 754 C CA . CYS A 1 95 ? 2.527 5.482 0.606 1.00 88.25 95 CYS A CA 1
ATOM 755 C C . CYS A 1 95 ? 2.842 4.882 -0.767 1.00 88.25 95 CYS A C 1
ATOM 757 O O . CYS A 1 95 ? 4.017 4.719 -1.112 1.00 88.25 95 CYS A O 1
ATOM 759 N N . THR A 1 96 ? 1.822 4.576 -1.573 1.00 87.25 96 THR A N 1
ATOM 760 C CA . THR A 1 96 ? 2.034 3.977 -2.903 1.00 87.25 96 THR A CA 1
ATOM 761 C C . THR A 1 96 ? 2.735 4.944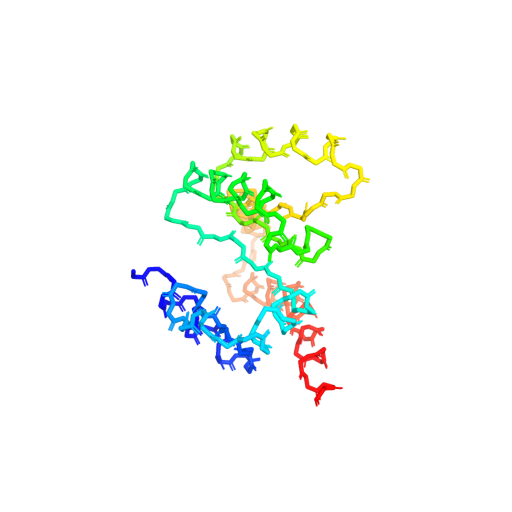 -3.855 1.00 87.25 96 THR A C 1
ATOM 763 O O . THR A 1 96 ? 3.583 4.511 -4.630 1.00 87.25 96 THR A O 1
ATOM 766 N N . ALA A 1 97 ? 2.481 6.254 -3.754 1.00 88.56 97 ALA A N 1
ATOM 767 C CA . ALA A 1 97 ? 3.192 7.255 -4.550 1.00 88.56 97 ALA A CA 1
ATOM 768 C C . ALA A 1 97 ? 4.711 7.231 -4.305 1.00 88.56 97 ALA A C 1
ATOM 770 O O . ALA A 1 97 ? 5.480 7.313 -5.261 1.00 88.5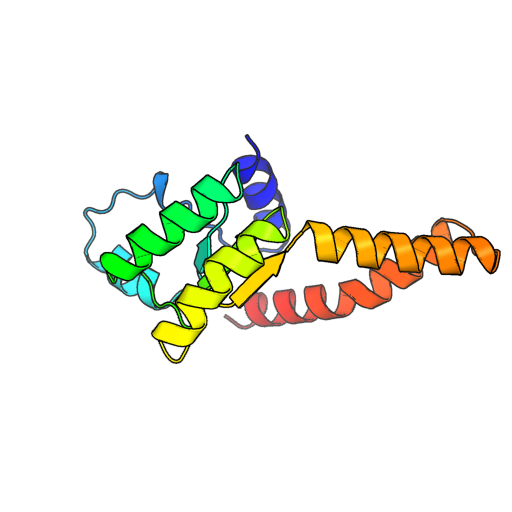6 97 ALA A O 1
ATOM 771 N N . HIS A 1 98 ? 5.152 7.060 -3.052 1.00 88.81 98 HIS A N 1
ATOM 772 C CA . HIS A 1 98 ? 6.581 6.946 -2.733 1.00 88.81 98 HIS A CA 1
ATOM 773 C C . HIS A 1 98 ? 7.181 5.654 -3.284 1.00 88.81 98 HIS A C 1
ATOM 775 O O . HIS A 1 98 ? 8.289 5.671 -3.821 1.00 88.81 98 HIS A O 1
ATOM 781 N N . LEU A 1 99 ? 6.439 4.547 -3.188 1.00 86.31 99 LEU A N 1
ATOM 782 C CA . LEU A 1 99 ? 6.863 3.262 -3.736 1.00 86.31 99 LEU A CA 1
ATOM 783 C C . LEU A 1 99 ? 7.058 3.352 -5.256 1.00 86.31 99 LEU A C 1
ATOM 785 O O . LEU A 1 99 ? 8.109 2.973 -5.769 1.00 86.31 99 LEU A O 1
ATOM 789 N N . PHE A 1 100 ? 6.080 3.907 -5.973 1.00 87.06 100 PHE A N 1
ATOM 790 C CA . PHE A 1 100 ? 6.174 4.061 -7.421 1.00 87.06 100 PHE A CA 1
ATOM 791 C C . PHE A 1 100 ? 7.269 5.045 -7.839 1.00 87.06 100 PHE A C 1
ATOM 793 O O . PHE A 1 100 ? 8.002 4.747 -8.780 1.00 87.06 100 PHE A O 1
ATOM 800 N N . ASP A 1 101 ? 7.430 6.185 -7.155 1.00 90.69 101 ASP A N 1
ATOM 801 C CA . ASP A 1 101 ? 8.511 7.127 -7.484 1.00 90.69 101 ASP A CA 1
ATOM 802 C C . ASP A 1 101 ? 9.892 6.487 -7.314 1.00 90.69 101 ASP A C 1
ATOM 804 O O . ASP A 1 101 ? 10.753 6.650 -8.185 1.00 90.69 101 ASP A O 1
ATOM 808 N N . ARG A 1 102 ? 10.091 5.711 -6.239 1.00 88.88 102 ARG A N 1
ATOM 809 C CA . ARG A 1 102 ? 11.329 4.958 -6.016 1.00 88.88 102 ARG A CA 1
ATOM 810 C C . ARG A 1 102 ? 11.596 3.982 -7.161 1.00 88.88 102 ARG A C 1
ATOM 812 O O . ARG A 1 102 ? 12.632 4.106 -7.813 1.00 88.88 102 ARG A O 1
ATOM 819 N N . ILE A 1 103 ? 10.640 3.105 -7.470 1.00 89.25 103 ILE A N 1
ATOM 820 C CA . ILE A 1 103 ? 10.792 2.101 -8.537 1.00 89.25 103 ILE A CA 1
ATOM 821 C C . ILE A 1 103 ? 11.073 2.786 -9.881 1.00 89.25 103 ILE A C 1
ATOM 823 O O . ILE A 1 103 ? 12.006 2.432 -10.599 1.00 89.25 103 ILE A O 1
ATOM 827 N N . PHE A 1 104 ? 10.324 3.835 -10.232 1.00 91.62 104 PHE A N 1
ATOM 828 C CA . PHE A 1 104 ? 10.557 4.558 -11.485 1.00 91.62 104 PHE A CA 1
ATOM 829 C C . PHE A 1 104 ? 11.898 5.290 -11.522 1.00 91.62 104 PHE A C 1
ATOM 831 O O . PHE A 1 104 ? 12.454 5.522 -12.599 1.00 91.62 104 PHE A O 1
ATOM 838 N N . ARG A 1 105 ? 12.432 5.709 -10.376 1.00 93.00 105 ARG A N 1
ATOM 839 C CA . ARG A 1 105 ? 13.771 6.291 -10.293 1.00 93.00 105 ARG A CA 1
ATOM 840 C C . ARG A 1 105 ? 14.838 5.236 -10.571 1.00 93.00 105 ARG A C 1
ATOM 842 O O . ARG A 1 105 ? 15.701 5.505 -11.403 1.00 93.00 105 ARG A O 1
ATOM 849 N N . GLU A 1 106 ? 14.739 4.065 -9.956 1.00 91.81 106 GLU A N 1
ATOM 850 C CA . GLU A 1 106 ? 15.659 2.936 -10.159 1.00 91.81 106 GLU A CA 1
ATOM 851 C C . GLU A 1 106 ? 15.647 2.471 -11.622 1.00 91.81 106 GLU A C 1
ATOM 853 O O . GLU A 1 106 ? 16.687 2.489 -12.285 1.00 91.81 106 GLU A O 1
ATOM 858 N N . VAL A 1 107 ? 14.460 2.236 -12.193 1.00 93.88 107 VAL A N 1
ATOM 859 C CA . VAL A 1 107 ? 14.311 1.880 -13.616 1.00 93.88 107 VAL A CA 1
ATOM 860 C C . VAL A 1 107 ? 14.946 2.924 -14.538 1.00 93.88 107 VAL A C 1
ATOM 862 O O . VAL A 1 107 ? 15.640 2.570 -15.493 1.00 93.88 107 VAL A O 1
ATOM 865 N N . ARG A 1 108 ? 14.764 4.224 -14.261 1.00 94.69 108 ARG A N 1
ATOM 866 C CA . ARG A 1 108 ? 15.389 5.295 -15.059 1.00 94.69 108 ARG A CA 1
ATOM 867 C C . ARG A 1 108 ? 16.912 5.291 -14.963 1.00 94.69 108 ARG A C 1
ATOM 869 O O . ARG A 1 108 ? 17.565 5.654 -15.941 1.00 94.69 108 ARG A O 1
ATOM 876 N N . VAL A 1 109 ? 17.481 4.941 -13.812 1.00 95.06 109 VAL A N 1
ATOM 877 C CA . VAL A 1 109 ? 18.936 4.839 -13.645 1.00 95.06 109 VAL A CA 1
ATOM 878 C C . VAL A 1 109 ? 19.472 3.677 -14.476 1.00 95.06 109 VAL A C 1
ATOM 880 O O . VAL A 1 109 ? 20.345 3.899 -15.314 1.00 95.06 109 VAL A O 1
ATOM 883 N N . TRP A 1 110 ? 18.896 2.482 -14.348 1.00 94.06 110 TRP A N 1
ATOM 884 C CA . TRP A 1 110 ? 19.345 1.312 -15.107 1.00 94.06 110 TRP A CA 1
ATOM 885 C C . TRP A 1 110 ? 19.173 1.475 -16.617 1.00 94.06 110 TRP A C 1
ATOM 887 O O . TRP A 1 110 ? 20.084 1.153 -17.382 1.00 94.06 110 TRP A O 1
ATOM 897 N N . ALA A 1 111 ? 18.062 2.067 -17.061 1.00 94.06 111 ALA A N 1
ATOM 898 C CA . ALA A 1 111 ? 17.857 2.372 -18.474 1.00 94.06 111 ALA A CA 1
ATOM 899 C C . ALA A 1 111 ? 18.956 3.300 -19.026 1.00 94.06 111 ALA A C 1
ATOM 901 O O . ALA A 1 111 ? 19.460 3.079 -20.126 1.00 94.06 111 ALA A O 1
ATOM 902 N N . ARG A 1 112 ? 19.391 4.309 -18.253 1.00 96.00 112 ARG A N 1
ATOM 903 C CA . ARG A 1 112 ? 20.511 5.191 -18.640 1.00 96.00 112 ARG A CA 1
ATOM 904 C C . ARG A 1 112 ? 21.861 4.481 -18.641 1.00 96.00 112 ARG A C 1
ATOM 906 O O . ARG A 1 112 ? 22.736 4.871 -19.404 1.00 96.00 112 ARG A O 1
ATOM 913 N N . MET A 1 113 ? 22.021 3.449 -17.818 1.00 94.81 113 MET A N 1
ATOM 914 C CA . MET A 1 113 ? 23.202 2.583 -17.816 1.00 94.81 113 MET A CA 1
ATOM 915 C C . MET A 1 113 ? 23.204 1.571 -18.976 1.00 94.81 113 MET A C 1
ATOM 917 O O . MET A 1 113 ? 24.151 0.803 -19.105 1.00 94.81 113 MET A O 1
ATOM 921 N N . GLY A 1 114 ? 22.173 1.568 -19.829 1.00 95.06 114 GLY A N 1
ATOM 922 C CA . GLY A 1 114 ? 22.085 0.697 -21.003 1.00 95.06 114 GLY A CA 1
ATOM 923 C C . GLY A 1 114 ? 21.497 -0.685 -20.722 1.00 95.06 114 GLY A C 1
ATOM 924 O O . GLY A 1 114 ? 21.593 -1.571 -21.570 1.00 95.06 114 GLY A O 1
ATOM 925 N N . TYR A 1 115 ? 20.878 -0.887 -19.557 1.00 95.12 115 TYR A N 1
ATOM 926 C CA . TYR A 1 115 ? 20.212 -2.146 -19.243 1.00 95.12 115 TYR A CA 1
ATOM 927 C C . TYR A 1 115 ? 18.982 -2.315 -20.138 1.00 95.12 115 TYR A C 1
ATOM 929 O O . TYR A 1 115 ? 18.222 -1.373 -20.374 1.00 95.12 115 TYR A O 1
ATOM 937 N N . ASN A 1 116 ? 18.771 -3.537 -20.625 1.00 94.88 116 ASN A N 1
ATOM 938 C CA . ASN A 1 116 ? 17.565 -3.877 -21.372 1.00 94.88 116 ASN A CA 1
ATOM 939 C C . ASN A 1 116 ? 16.394 -4.187 -20.411 1.00 94.88 116 ASN A C 1
ATOM 941 O O . ASN A 1 116 ? 16.626 -4.485 -19.237 1.00 94.88 116 ASN A O 1
ATOM 945 N N . PRO A 1 117 ? 15.135 -4.161 -20.888 1.00 93.38 117 PRO A N 1
ATOM 946 C CA . PRO A 1 117 ? 13.970 -4.379 -20.028 1.00 93.38 117 PRO A CA 1
ATOM 947 C C . PRO A 1 117 ? 13.956 -5.721 -19.283 1.00 93.38 117 PRO A C 1
ATOM 949 O O . PRO A 1 117 ? 13.463 -5.781 -18.164 1.00 93.38 117 PRO A O 1
ATOM 952 N N . ILE A 1 118 ? 14.511 -6.786 -19.873 1.00 94.75 118 ILE A N 1
ATOM 953 C CA . ILE A 1 118 ? 14.561 -8.120 -19.252 1.00 94.75 118 ILE A CA 1
ATOM 954 C C . ILE A 1 118 ? 15.521 -8.104 -18.059 1.00 94.75 118 ILE A C 1
ATOM 956 O O . ILE A 1 118 ? 15.193 -8.625 -16.999 1.00 94.75 118 ILE A O 1
ATOM 960 N N . ALA A 1 119 ? 16.683 -7.467 -18.219 1.00 92.75 119 ALA A N 1
ATOM 961 C CA . ALA A 1 119 ? 17.650 -7.300 -17.142 1.00 92.75 119 ALA A CA 1
ATOM 962 C C . ALA A 1 119 ? 17.080 -6.435 -16.008 1.00 92.75 119 ALA A C 1
ATOM 964 O O . ALA A 1 119 ? 17.205 -6.802 -14.849 1.00 92.75 119 ALA A O 1
ATOM 965 N N . ILE A 1 120 ? 16.390 -5.336 -16.335 1.00 91.88 120 ILE A N 1
ATOM 966 C CA . ILE A 1 120 ? 15.727 -4.486 -15.331 1.00 91.88 120 ILE A CA 1
ATOM 967 C C . ILE A 1 120 ? 14.661 -5.271 -14.557 1.00 91.88 120 ILE A C 1
ATOM 969 O O . ILE A 1 120 ? 14.596 -5.167 -13.337 1.00 91.88 120 ILE A O 1
ATOM 973 N N . GLN A 1 121 ? 13.841 -6.068 -15.248 1.00 89.50 121 GLN A N 1
ATOM 974 C CA . GLN A 1 121 ? 12.839 -6.906 -14.590 1.00 89.50 121 GLN A CA 1
ATOM 975 C C . GLN A 1 121 ? 13.492 -7.930 -13.655 1.00 89.50 121 GLN A C 1
ATOM 977 O O . GLN A 1 121 ? 13.007 -8.108 -12.548 1.00 89.50 121 GLN A O 1
ATOM 982 N N . ALA A 1 122 ? 14.602 -8.552 -14.061 1.00 89.81 122 ALA A N 1
ATOM 983 C CA . ALA A 1 122 ? 15.322 -9.506 -13.220 1.00 89.81 122 ALA A CA 1
ATOM 984 C C . ALA A 1 122 ? 15.900 -8.863 -11.946 1.00 89.81 122 ALA A C 1
ATOM 986 O O . ALA A 1 122 ? 15.847 -9.483 -10.888 1.00 89.81 122 ALA A O 1
ATOM 987 N N . GLU A 1 123 ? 16.410 -7.629 -12.026 1.00 89.81 123 GLU A N 1
ATOM 988 C CA . GLU A 1 123 ? 16.870 -6.881 -10.844 1.00 89.81 123 GLU A CA 1
ATOM 989 C C . GLU A 1 123 ? 15.705 -6.549 -9.905 1.00 89.81 123 GLU A C 1
ATOM 991 O O . GLU A 1 123 ? 15.791 -6.796 -8.704 1.00 89.81 123 GLU A O 1
ATOM 996 N N . LEU A 1 124 ? 14.580 -6.069 -10.450 1.00 88.00 124 LEU A N 1
ATOM 997 C CA . LEU A 1 124 ? 13.370 -5.815 -9.663 1.00 88.00 124 LEU A CA 1
ATOM 998 C C . LEU A 1 124 ? 12.844 -7.104 -9.015 1.00 88.00 124 LEU A C 1
ATOM 1000 O O . LEU A 1 124 ? 12.506 -7.110 -7.836 1.00 88.00 124 LEU A O 1
ATOM 1004 N N . ASP A 1 125 ? 12.799 -8.207 -9.759 1.00 85.94 125 ASP A N 1
ATOM 1005 C CA . ASP A 1 125 ? 12.366 -9.506 -9.241 1.00 85.94 125 ASP A CA 1
ATOM 1006 C C . ASP A 1 125 ? 13.328 -10.038 -8.172 1.00 85.94 125 ASP A C 1
ATOM 1008 O O . ASP A 1 125 ? 12.892 -10.730 -7.254 1.00 85.94 125 ASP A O 1
ATOM 1012 N N . HIS A 1 126 ? 14.623 -9.727 -8.262 1.00 84.50 126 HIS A N 1
ATOM 1013 C CA . HIS A 1 126 ? 15.594 -10.075 -7.230 1.00 84.50 126 HIS A CA 1
ATOM 1014 C C . HIS A 1 126 ? 15.382 -9.247 -5.962 1.00 84.50 126 HIS A C 1
ATOM 1016 O O . HIS A 1 126 ? 15.308 -9.824 -4.879 1.00 84.50 126 HIS A O 1
ATOM 1022 N N . GLU A 1 127 ? 15.250 -7.925 -6.103 1.00 80.88 127 GLU A N 1
ATOM 1023 C CA . GLU A 1 127 ? 15.018 -7.011 -4.985 1.00 80.88 127 GLU A CA 1
ATOM 1024 C C . GLU A 1 127 ? 13.722 -7.378 -4.259 1.00 80.88 127 GLU A C 1
ATOM 1026 O O . GLU A 1 127 ? 13.785 -7.708 -3.083 1.00 80.88 127 GLU A O 1
ATOM 1031 N N . PHE A 1 128 ? 12.594 -7.446 -4.979 1.00 76.06 128 PHE A N 1
ATOM 1032 C CA . PHE A 1 128 ? 11.262 -7.698 -4.409 1.00 76.06 128 PHE A CA 1
ATOM 1033 C C . PHE A 1 128 ? 10.941 -9.182 -4.150 1.00 76.06 128 PHE A C 1
ATOM 1035 O O . PHE A 1 128 ? 9.978 -9.527 -3.453 1.00 76.06 128 PHE A O 1
ATOM 1042 N N . GLY A 1 129 ? 11.705 -10.097 -4.748 1.00 66.12 129 GLY A N 1
ATOM 1043 C CA . GLY A 1 129 ? 11.507 -11.538 -4.597 1.00 66.12 129 GLY A CA 1
ATOM 1044 C C . GLY A 1 129 ? 11.902 -12.047 -3.215 1.00 66.12 129 GLY A C 1
ATOM 1045 O O . GLY A 1 129 ? 11.327 -13.026 -2.731 1.00 66.12 129 GLY A O 1
ATOM 1046 N N . VAL A 1 130 ? 12.839 -11.369 -2.547 1.00 61.41 130 VAL A N 1
ATOM 1047 C CA . VAL A 1 130 ? 13.288 -11.728 -1.197 1.00 61.41 130 VAL A CA 1
ATOM 1048 C C . VAL A 1 130 ? 12.198 -11.437 -0.165 1.00 61.41 130 VAL A C 1
ATOM 1050 O O . VAL A 1 130 ? 11.913 -12.302 0.669 1.00 61.41 130 VAL A O 1
ATOM 1053 N N . GLU A 1 131 ? 11.518 -10.287 -0.232 1.00 62.91 131 GLU A N 1
ATOM 1054 C CA . GLU A 1 131 ? 10.427 -9.984 0.701 1.00 62.91 131 GLU A CA 1
ATOM 1055 C C . GLU A 1 131 ? 9.200 -10.862 0.443 1.00 62.91 131 GLU A C 1
ATOM 1057 O O . GLU A 1 131 ? 8.573 -11.339 1.392 1.00 62.91 131 GLU A O 1
ATOM 1062 N N . LEU A 1 132 ? 8.881 -11.153 -0.824 1.00 56.31 132 LEU A N 1
ATOM 1063 C CA . LEU A 1 132 ? 7.804 -12.087 -1.166 1.00 56.31 132 LEU A CA 1
ATOM 1064 C C . LEU A 1 132 ? 8.110 -13.513 -0.686 1.00 56.31 132 LEU A C 1
ATOM 1066 O O . LEU A 1 132 ? 7.215 -14.191 -0.175 1.00 56.31 132 LEU A O 1
ATOM 1070 N N . GLY A 1 133 ? 9.368 -13.953 -0.779 1.00 55.62 133 GLY A N 1
ATOM 1071 C CA . GLY A 1 133 ? 9.830 -15.225 -0.225 1.00 55.62 133 GLY A CA 1
ATOM 1072 C C . GLY A 1 133 ? 9.706 -15.285 1.300 1.00 55.62 133 GLY A C 1
ATOM 1073 O O . GLY A 1 133 ? 9.227 -16.284 1.839 1.00 55.62 133 GLY A O 1
ATOM 1074 N N . ALA A 1 134 ? 10.056 -14.204 2.001 1.00 55.41 134 ALA A N 1
ATOM 1075 C CA . ALA A 1 134 ? 9.903 -14.101 3.452 1.00 55.41 134 ALA A CA 1
ATOM 1076 C C . ALA A 1 134 ? 8.426 -14.143 3.886 1.00 55.41 134 ALA A C 1
ATOM 1078 O O . ALA A 1 134 ? 8.073 -14.856 4.829 1.00 55.41 134 ALA A O 1
ATOM 1079 N N . ILE A 1 135 ? 7.543 -13.448 3.161 1.00 57.94 135 ILE A N 1
ATOM 1080 C CA . ILE A 1 135 ? 6.092 -13.506 3.384 1.00 57.94 135 ILE A CA 1
ATOM 1081 C C . ILE A 1 135 ? 5.574 -14.928 3.138 1.00 57.94 135 ILE A C 1
ATOM 1083 O O . ILE A 1 135 ? 4.817 -15.454 3.954 1.00 57.94 135 ILE A O 1
ATOM 1087 N N . TYR A 1 136 ? 6.011 -15.586 2.063 1.00 53.94 136 TYR A N 1
ATOM 1088 C CA . TYR A 1 136 ? 5.608 -16.958 1.757 1.00 53.94 136 TYR A CA 1
ATOM 1089 C C . TYR A 1 136 ? 6.044 -17.950 2.844 1.00 53.94 136 TYR A C 1
ATOM 1091 O O . TYR A 1 136 ? 5.264 -18.825 3.227 1.00 53.94 136 TYR A O 1
ATOM 1099 N N . GLN A 1 137 ? 7.251 -17.794 3.399 1.00 52.78 137 GLN A N 1
ATOM 1100 C CA . GLN A 1 137 ? 7.709 -18.612 4.524 1.00 52.78 137 GLN A CA 1
ATOM 1101 C C . GLN A 1 137 ? 6.902 -18.357 5.798 1.00 52.78 137 GLN A C 1
ATOM 1103 O O . GLN A 1 137 ? 6.528 -19.318 6.467 1.00 52.78 137 GLN A O 1
ATOM 1108 N N . LEU A 1 138 ? 6.565 -17.102 6.113 1.00 54.00 138 LEU A N 1
ATOM 1109 C CA . LEU A 1 138 ? 5.716 -16.748 7.261 1.00 54.00 138 LEU A CA 1
ATOM 1110 C C . LEU A 1 138 ? 4.286 -17.296 7.143 1.00 54.00 138 LEU A C 1
ATOM 1112 O O . LEU A 1 138 ? 3.668 -17.633 8.152 1.00 54.00 138 LEU A O 1
ATOM 1116 N N . VAL A 1 139 ? 3.758 -17.386 5.921 1.00 51.97 139 VAL A N 1
ATOM 1117 C CA . VAL A 1 139 ? 2.427 -17.946 5.644 1.00 51.97 139 VAL A CA 1
ATO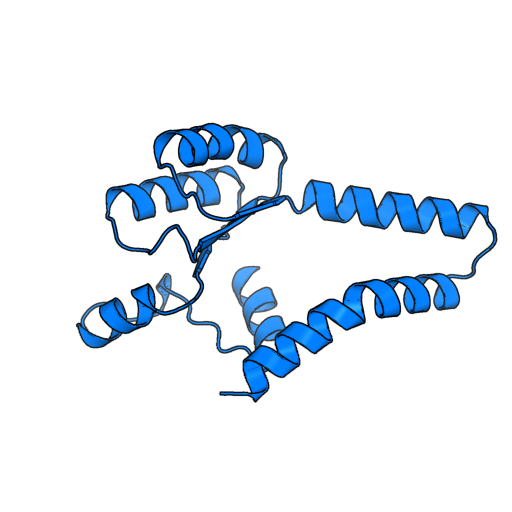M 1118 C C . VAL A 1 139 ? 2.453 -19.479 5.629 1.00 51.97 139 VAL A C 1
ATOM 1120 O O . VAL A 1 139 ? 1.492 -20.090 6.081 1.00 51.97 139 VAL A O 1
ATOM 1123 N N . SER A 1 140 ? 3.545 -20.100 5.168 1.00 45.75 140 SER A N 1
ATOM 1124 C CA . SER A 1 140 ? 3.690 -21.566 5.066 1.00 45.75 140 SER A CA 1
ATOM 1125 C C . SER A 1 140 ? 4.142 -22.256 6.360 1.00 45.75 140 SER A C 1
ATOM 1127 O O . SER A 1 140 ? 4.116 -23.480 6.437 1.00 45.75 140 SER A O 1
ATOM 1129 N N . SER A 1 141 ? 4.591 -21.500 7.367 1.00 45.12 141 SER A N 1
ATOM 1130 C CA . SER A 1 141 ? 5.017 -22.019 8.679 1.00 45.12 141 SER A CA 1
ATOM 1131 C C . SER A 1 141 ? 3.901 -22.007 9.740 1.00 45.12 141 SER A C 1
ATOM 1133 O O . SER A 1 141 ? 4.172 -22.167 10.931 1.00 45.12 141 SER A O 1
ATOM 1135 N N . ARG A 1 142 ? 2.642 -21.847 9.310 1.00 42.50 142 ARG A N 1
ATOM 1136 C CA . ARG A 1 142 ? 1.418 -22.005 10.111 1.00 42.50 142 ARG A CA 1
ATOM 1137 C C . ARG A 1 142 ? 0.541 -23.107 9.537 1.00 42.50 142 ARG A C 1
ATOM 1139 O O . ARG A 1 142 ? -0.175 -23.730 10.348 1.00 42.50 142 ARG A O 1
#

Radius of gyration: 17.76 Å; chains: 1; bounding box: 46×36×43 Å

Organism: NCBI:txid3111310

Secondary structure (DSSP, 8-state):
-HHHHHHHHHHHTT-----GGGS-TT-HHHHHHHHHS-EEE--SSHHHHHHHHHHHHHTT-S-GGGEEEEESSHHHHHHHHHHHHHTSS--EEEEHHHHHHHHHHHHHHHHHTT--HHHHHHHHHHHHHHHHHHHHHHHHT-

Foldseek 3Di:
DVVVVVCVVCVVLVDDDDDPVPDDPPDPVVQVVQQPAQAEQDDPALVVSLVVVVVCVVVVSYDQLRYEYEHADPVSVVSCVVVCVVPVRGHHYHHVVVVVVVLVVQVVVVVVVVDDPVRSVVVVCVVVVVVSVVVSCVSVVD

InterPro domains:
  IPR046627 Protein of unknown function DUF6739 [PF20524] (34-128)

pLDDT: mean 75.44, std 15.23, range [40.12, 96.0]

Sequence (142 aa):
KYFKSMSKLLRVFGIRVLDVEAVDFRKEAALESQQRLPHLVYHRTTAETVNRLYTLSQAKAVDLTKTCVLVDQEQGVFDLAGMTKDNGRGFEVICTAHLFDRIFREVRVWARMGYNPIAIQAELDHEFGVELGAIYQLVSSR